Protein AF-A0A8T6DM56-F1 (afdb_monomer)

Foldseek 3Di:
DDDDPDDDDPPNPVPPDPCLPPQDQDDVQAGEAEDADPAQWDQDDDPRNVFGTEGAQKQAELVQDPPQPLLVVDPDPVSSVCGNRYMYGNNCNVVRVVVVVCVQLQDPVGDGDPPSDGGYHYHPNYDCPGPSCVNVVSD

Nearest PDB structures (foldseek):
  2bej-assembly1_A  TM=1.704E-01  e=6.169E+00  Thermus thermophilus HB27

Sequence (139 aa):
MTTKPKQPTLFDPTATDKSAMARPSRIGDTTVSYAYASAMLNRATGFMDTYDFTLNPYSGCSFGCSYCYAAFFSTTTEERDKWGKWVRVKDNAIDLMRKKIKGRHKDKNGNWKPNNESLIYMSSVTDPYQPIERRLELT

Radius of gyration: 18.85 Å; Cα contacts (8 Å, |Δi|>4): 189; chains: 1; bounding box: 45×58×46 Å

Solvent-accessible surface area (backbone atoms only — not comparable to full-atom values): 8549 Å² total; per-residue (Å²): 135,84,80,74,82,80,77,83,57,100,78,46,85,83,71,67,58,86,62,67,79,61,82,67,56,58,57,90,82,14,38,42,45,75,42,82,63,95,68,42,68,43,76,35,59,76,98,42,52,91,24,59,23,32,34,53,68,43,39,50,34,66,81,43,60,93,83,48,70,44,38,76,72,41,93,43,71,66,55,32,76,40,51,19,39,33,34,35,37,38,71,47,42,68,60,44,45,54,54,52,51,63,63,59,46,32,49,101,83,66,47,76,49,82,87,76,78,75,47,68,40,75,26,87,53,31,62,70,80,43,87,63,32,87,65,65,72,84,120

pLDDT: mean 83.75, std 15.67, range [42.62, 96.81]

Secondary structure (DSSP, 8-state):
---PPPPPPTT-TT---GGGGS--SEETTEEEEEE--S-SEEE--GGGTTSSEEE-SEEE-SS--TT-GGGGG-SSHHHHHTTTSEEEEETTHHHHHHHHHHHHSB-TTSPBPTT----EEE-TTS-TT-TTHHHH---

Structure (mmCIF, N/CA/C/O backbone):
data_AF-A0A8T6DM56-F1
#
_entry.id   AF-A0A8T6DM56-F1
#
loop_
_atom_site.group_PDB
_atom_site.id
_atom_site.type_symbol
_atom_site.label_atom_id
_atom_site.label_alt_id
_atom_site.label_comp_id
_atom_site.label_asym_id
_atom_site.label_entity_id
_atom_site.label_seq_id
_atom_site.pdbx_PDB_ins_code
_atom_site.Cartn_x
_atom_site.Cartn_y
_atom_site.Cartn_z
_atom_site.occupancy
_atom_site.B_iso_or_equiv
_atom_site.auth_seq_id
_atom_site.auth_comp_id
_atom_site.auth_asym_id
_atom_site.auth_atom_id
_atom_site.pdbx_PDB_model_num
ATOM 1 N N . MET A 1 1 ? -24.354 -47.586 0.276 1.00 44.94 1 MET A N 1
ATOM 2 C CA . MET A 1 1 ? -23.048 -46.970 0.595 1.00 44.94 1 MET A CA 1
ATOM 3 C C . MET A 1 1 ? -23.096 -45.522 0.139 1.00 44.94 1 MET A C 1
ATOM 5 O O . MET A 1 1 ? -22.999 -45.256 -1.049 1.00 44.94 1 MET A O 1
ATOM 9 N N . THR A 1 2 ? -23.385 -44.600 1.052 1.00 42.62 2 THR A N 1
ATOM 10 C CA . THR A 1 2 ? -23.489 -43.163 0.775 1.00 42.62 2 THR A CA 1
ATOM 11 C C . THR A 1 2 ? -22.088 -42.584 0.597 1.00 42.62 2 THR A C 1
ATOM 13 O O . THR A 1 2 ? -21.295 -42.538 1.535 1.00 42.62 2 THR A O 1
ATOM 16 N N . THR A 1 3 ? -21.749 -42.187 -0.627 1.00 49.75 3 THR A N 1
ATOM 17 C CA . THR A 1 3 ? -20.474 -41.540 -0.944 1.00 49.75 3 THR A CA 1
ATOM 18 C C . THR A 1 3 ? -20.392 -40.200 -0.217 1.00 49.75 3 THR A C 1
ATOM 20 O O . THR A 1 3 ? -21.195 -39.301 -0.467 1.00 49.75 3 THR A O 1
ATOM 23 N N . LYS A 1 4 ? -19.434 -40.075 0.704 1.00 42.84 4 LYS A N 1
ATOM 24 C CA . LYS A 1 4 ? -19.151 -38.836 1.436 1.00 42.84 4 LYS A CA 1
ATOM 25 C C . LYS A 1 4 ? -18.803 -37.732 0.421 1.00 42.84 4 LYS A C 1
ATOM 27 O O . LYS A 1 4 ? -17.979 -37.994 -0.458 1.00 42.84 4 LYS A O 1
ATOM 32 N N . PRO A 1 5 ? -19.408 -36.532 0.493 1.00 57.78 5 PRO A N 1
ATOM 33 C CA . PRO A 1 5 ? -19.090 -35.459 -0.440 1.00 57.78 5 PRO A CA 1
ATOM 34 C C . PRO A 1 5 ? -17.601 -35.108 -0.326 1.00 57.78 5 PRO A C 1
ATOM 36 O O . PRO A 1 5 ? -17.083 -34.888 0.771 1.00 57.78 5 PRO A O 1
ATOM 39 N N . LYS A 1 6 ? -16.906 -35.128 -1.468 1.00 62.50 6 LYS A N 1
ATOM 40 C CA . LYS A 1 6 ? -15.474 -34.838 -1.578 1.00 62.50 6 LYS A CA 1
ATOM 41 C C . LYS A 1 6 ? -15.251 -33.383 -1.166 1.00 62.50 6 LYS A C 1
ATOM 43 O O . LYS A 1 6 ? -15.834 -32.486 -1.770 1.00 62.50 6 LYS A O 1
ATOM 48 N N . GLN A 1 7 ? -14.456 -33.149 -0.123 1.00 55.84 7 GLN A N 1
ATOM 49 C CA . GLN A 1 7 ? -14.100 -31.787 0.269 1.00 55.84 7 GLN A CA 1
ATOM 50 C C . GLN A 1 7 ? -13.323 -31.129 -0.881 1.00 55.84 7 GLN A C 1
ATOM 52 O O . GLN A 1 7 ? -12.390 -31.755 -1.395 1.00 55.84 7 GLN A O 1
ATOM 57 N N . PRO A 1 8 ? -13.696 -29.910 -1.305 1.00 59.06 8 PRO A N 1
ATOM 58 C CA . PRO A 1 8 ? -12.941 -29.192 -2.320 1.00 59.06 8 PRO A CA 1
ATOM 59 C C . PRO A 1 8 ? -11.538 -28.897 -1.785 1.00 59.06 8 PRO A C 1
ATOM 61 O O . PRO A 1 8 ? -11.367 -28.497 -0.631 1.00 59.06 8 PRO A O 1
ATOM 64 N N . THR A 1 9 ? -10.526 -29.146 -2.610 1.00 64.50 9 THR A N 1
ATOM 65 C CA . THR A 1 9 ? -9.136 -28.846 -2.266 1.00 64.50 9 THR A CA 1
ATOM 66 C C . THR A 1 9 ? -8.867 -27.356 -2.477 1.00 64.50 9 THR A C 1
ATOM 68 O O . THR A 1 9 ? -9.501 -26.708 -3.307 1.00 64.50 9 THR A O 1
ATOM 71 N N . LEU A 1 10 ? -7.903 -26.801 -1.735 1.00 57.12 10 LEU A N 1
ATOM 72 C CA . LEU A 1 10 ? -7.506 -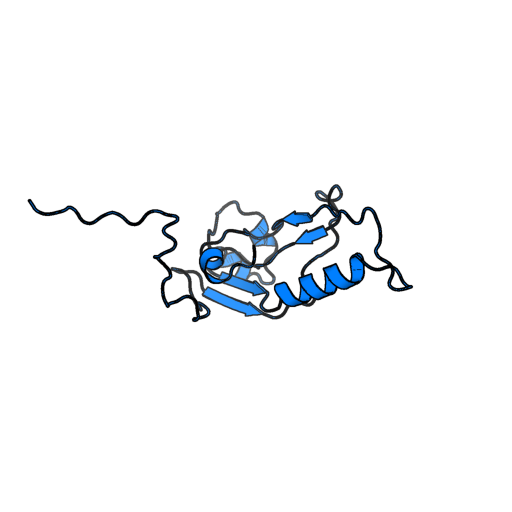25.384 -1.812 1.00 57.12 10 LEU A CA 1
ATOM 73 C C . LEU A 1 10 ? -7.124 -24.929 -3.238 1.00 57.12 10 LEU A C 1
ATOM 75 O O . LEU A 1 10 ? -7.192 -23.744 -3.545 1.00 57.12 10 LEU A O 1
ATOM 79 N N . PHE A 1 11 ? -6.764 -25.879 -4.104 1.00 60.53 11 PHE A N 1
ATOM 80 C CA . PHE A 1 11 ? -6.300 -25.657 -5.472 1.00 60.53 11 PHE A CA 1
ATOM 81 C C . PHE A 1 11 ? -7.176 -26.355 -6.517 1.00 60.53 11 PHE A C 1
ATOM 83 O O . PHE A 1 11 ? -6.676 -26.697 -7.584 1.00 60.53 11 PHE A O 1
ATOM 90 N N . ASP A 1 12 ? -8.446 -26.637 -6.215 1.00 57.53 12 ASP A N 1
ATOM 91 C CA . ASP A 1 12 ? -9.338 -27.290 -7.173 1.00 57.53 12 ASP A CA 1
ATOM 92 C C . ASP A 1 12 ? -9.566 -26.372 -8.396 1.00 57.53 12 ASP A C 1
ATOM 94 O O . ASP A 1 12 ? -10.238 -25.343 -8.271 1.00 57.53 12 ASP A O 1
ATOM 98 N N . PRO A 1 13 ? -9.030 -26.703 -9.589 1.00 56.12 13 PRO A N 1
ATOM 99 C CA . PRO A 1 13 ? -9.125 -25.839 -10.767 1.00 56.12 13 PRO A CA 1
ATOM 100 C C . PRO A 1 13 ? -10.561 -25.750 -11.306 1.00 56.12 13 PRO A C 1
ATOM 102 O O . PRO A 1 13 ? -10.875 -24.870 -12.106 1.00 56.12 13 PRO A O 1
ATOM 105 N N . THR A 1 14 ? -11.446 -26.646 -10.852 1.00 50.41 14 THR A N 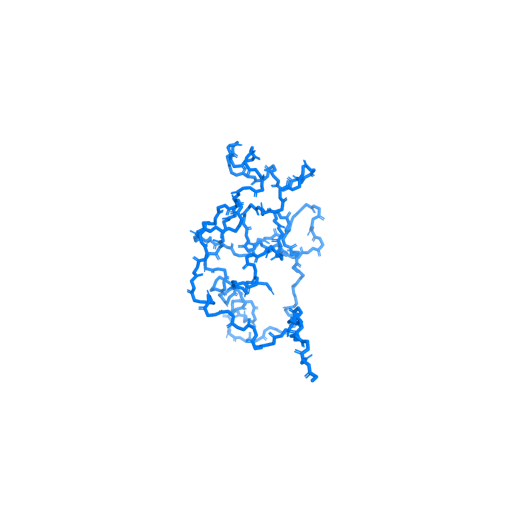1
ATOM 106 C CA . THR A 1 14 ? -12.875 -26.646 -11.186 1.00 50.41 14 THR A CA 1
ATOM 107 C C . THR A 1 14 ? -13.707 -25.762 -10.258 1.00 50.41 14 THR A C 1
ATOM 109 O O . THR A 1 14 ? -14.850 -25.442 -10.583 1.00 50.41 14 THR A O 1
ATOM 112 N N . ALA A 1 15 ? -13.131 -25.281 -9.148 1.00 53.19 15 ALA A N 1
ATOM 113 C CA . ALA A 1 15 ? -13.730 -24.267 -8.284 1.00 53.19 15 ALA A CA 1
ATOM 114 C C . ALA A 1 15 ? -13.562 -22.856 -8.878 1.00 53.19 15 ALA A C 1
ATOM 116 O O . ALA A 1 15 ? -13.221 -21.894 -8.185 1.00 53.19 15 ALA A O 1
ATOM 117 N N . THR A 1 16 ? -13.796 -22.715 -10.181 1.00 53.56 16 THR A N 1
ATOM 118 C CA . THR A 1 16 ? -13.960 -21.411 -10.815 1.00 53.56 16 THR A CA 1
ATOM 119 C C . THR A 1 16 ? -15.340 -20.897 -10.420 1.00 53.56 16 THR A C 1
ATOM 121 O O . THR A 1 16 ? -16.359 -21.156 -11.060 1.00 53.56 16 THR A O 1
ATOM 124 N N . ASP A 1 17 ? -15.375 -20.209 -9.282 1.00 51.00 17 ASP A N 1
ATOM 125 C CA . ASP A 1 17 ? -16.517 -19.407 -8.876 1.00 51.00 17 ASP A CA 1
ATOM 126 C C . ASP A 1 17 ? -16.814 -18.411 -10.009 1.00 51.00 17 ASP A C 1
ATOM 128 O O . ASP A 1 17 ? -15.992 -17.552 -10.338 1.00 51.00 17 ASP A O 1
ATOM 132 N N . LYS A 1 18 ? -17.997 -18.526 -10.624 1.00 47.88 18 LYS A N 1
ATOM 133 C CA . LYS A 1 18 ? -18.486 -17.614 -11.672 1.00 47.88 18 LYS A CA 1
ATOM 134 C C . LYS A 1 18 ? -18.574 -16.148 -11.192 1.00 47.88 18 LYS A C 1
ATOM 136 O O . LYS A 1 18 ? -18.853 -15.264 -11.995 1.00 47.88 18 LYS A O 1
ATOM 141 N N . SER A 1 19 ? -18.267 -15.872 -9.919 1.00 47.00 19 SER A N 1
ATOM 142 C CA . SER A 1 19 ? -17.886 -14.565 -9.365 1.00 47.00 19 SER A CA 1
ATOM 143 C C . SER A 1 19 ? -16.637 -13.920 -10.000 1.00 47.00 19 SER A C 1
ATOM 145 O O . SER A 1 19 ? -16.413 -12.736 -9.746 1.00 47.00 19 SER A O 1
ATOM 147 N N . ALA A 1 20 ? -15.822 -14.634 -10.787 1.00 49.31 20 ALA A N 1
ATOM 148 C CA . ALA A 1 20 ? -14.558 -14.131 -11.350 1.00 49.31 20 ALA A CA 1
ATOM 149 C C . ALA A 1 20 ? -14.677 -12.870 -12.243 1.00 49.31 20 ALA A C 1
ATOM 151 O O . ALA A 1 20 ? -13.674 -12.224 -12.518 1.00 49.31 20 ALA A O 1
ATOM 152 N N . MET A 1 21 ? -15.883 -12.465 -12.667 1.00 52.41 21 MET A N 1
ATOM 153 C CA . MET A 1 21 ? -16.089 -11.223 -13.438 1.00 52.41 21 MET A CA 1
ATOM 154 C C . MET A 1 21 ? -16.543 -10.014 -12.606 1.00 52.41 21 MET A C 1
ATOM 156 O O . MET A 1 21 ? -16.505 -8.888 -13.101 1.00 52.41 21 MET A O 1
ATOM 160 N N . ALA A 1 22 ? -16.987 -10.200 -11.360 1.00 67.75 22 ALA A N 1
ATOM 161 C CA . ALA A 1 22 ? -17.511 -9.101 -10.554 1.00 67.75 22 ALA A CA 1
ATOM 162 C C . ALA A 1 22 ? -16.404 -8.509 -9.672 1.00 67.75 22 ALA A C 1
ATOM 164 O O . ALA A 1 22 ? -15.953 -9.147 -8.719 1.00 67.75 22 ALA A O 1
ATOM 165 N N . ARG A 1 23 ? -15.996 -7.265 -9.965 1.00 82.50 23 ARG A N 1
ATOM 166 C CA . ARG A 1 23 ? -15.078 -6.487 -9.120 1.00 82.50 23 ARG A CA 1
ATOM 167 C C . ARG A 1 23 ? -15.665 -6.363 -7.707 1.00 82.50 23 ARG A C 1
ATOM 169 O O . ARG A 1 23 ? -16.681 -5.682 -7.546 1.00 82.50 23 ARG A O 1
ATOM 176 N N . PRO A 1 24 ? -15.079 -7.007 -6.679 1.00 87.62 24 PRO A N 1
ATOM 177 C CA . PRO A 1 24 ? -15.622 -6.933 -5.331 1.00 87.62 24 PRO A CA 1
ATOM 178 C C . PRO A 1 24 ? -15.556 -5.497 -4.815 1.00 87.62 24 PRO A C 1
ATOM 180 O O . PRO A 1 24 ? -14.515 -4.852 -4.909 1.00 87.62 24 PRO A O 1
ATOM 183 N N . SER A 1 25 ? -16.655 -5.017 -4.239 1.00 91.69 25 SER A N 1
ATOM 184 C CA . SER A 1 25 ? -16.701 -3.757 -3.488 1.00 91.69 25 SER A CA 1
ATOM 185 C C . SER A 1 25 ? -16.421 -3.955 -1.995 1.00 91.69 25 SER A C 1
ATOM 187 O O . SER A 1 25 ? -16.200 -2.982 -1.277 1.00 91.69 25 SER A O 1
ATOM 189 N N . ARG A 1 26 ? -16.427 -5.206 -1.505 1.00 92.44 26 ARG A N 1
ATOM 190 C CA . ARG A 1 26 ? -16.183 -5.571 -0.101 1.00 92.44 26 ARG A CA 1
ATOM 191 C C . ARG A 1 26 ? -15.566 -6.960 0.039 1.00 92.44 26 ARG A C 1
ATOM 193 O O . ARG A 1 26 ? -15.825 -7.840 -0.782 1.00 92.44 26 ARG A O 1
ATOM 200 N N . ILE A 1 27 ? -14.805 -7.153 1.115 1.00 91.19 27 ILE A N 1
ATOM 201 C CA . ILE A 1 27 ? -14.229 -8.434 1.548 1.00 91.19 27 ILE A CA 1
ATOM 202 C C . ILE A 1 27 ? -14.391 -8.530 3.056 1.00 91.19 27 ILE A C 1
ATOM 204 O O . ILE A 1 27 ? -13.693 -7.848 3.802 1.00 91.19 27 ILE A O 1
ATOM 208 N N . GLY A 1 28 ? -15.352 -9.339 3.502 1.00 89.81 28 GLY A N 1
ATOM 209 C CA . GLY A 1 28 ? -15.796 -9.304 4.894 1.00 89.81 28 GLY A CA 1
ATOM 210 C C . GLY A 1 28 ? -16.202 -7.879 5.291 1.00 89.81 28 GLY A C 1
ATOM 211 O O . GLY A 1 28 ? -17.039 -7.246 4.637 1.00 89.81 28 GLY A O 1
ATOM 212 N N . ASP A 1 29 ? -15.551 -7.352 6.322 1.00 90.81 29 ASP A N 1
ATOM 213 C CA . ASP A 1 29 ? -15.767 -5.986 6.808 1.00 90.81 29 ASP A CA 1
ATOM 214 C C . ASP A 1 29 ? -14.979 -4.918 6.042 1.00 90.81 29 ASP A C 1
ATOM 216 O O . ASP A 1 29 ? -15.215 -3.724 6.230 1.00 90.81 29 ASP A O 1
ATOM 220 N N . THR A 1 30 ? -14.027 -5.319 5.204 1.00 95.88 30 THR A N 1
ATOM 221 C CA . THR A 1 30 ? -13.149 -4.402 4.486 1.00 95.88 30 THR A CA 1
ATOM 222 C C . THR A 1 30 ? -13.850 -3.864 3.241 1.00 95.88 30 THR A C 1
ATOM 224 O O . THR A 1 30 ? -14.375 -4.623 2.426 1.00 95.88 30 THR A O 1
ATOM 227 N N . THR A 1 31 ? -13.836 -2.544 3.066 1.00 96.75 31 THR A N 1
ATOM 228 C CA . THR A 1 31 ? -14.343 -1.873 1.861 1.00 96.75 31 THR A CA 1
ATOM 229 C C . THR A 1 31 ? -13.262 -1.834 0.787 1.00 96.75 31 THR A C 1
ATOM 231 O O . THR A 1 31 ? -12.122 -1.471 1.067 1.00 96.75 31 THR A O 1
ATOM 234 N N . VAL A 1 32 ? -13.616 -2.189 -0.445 1.00 96.81 32 VAL A N 1
ATOM 235 C CA . VAL A 1 32 ? -12.704 -2.207 -1.590 1.00 96.81 32 VAL A CA 1
ATOM 236 C C . VAL A 1 32 ? -13.043 -1.050 -2.518 1.00 96.81 32 VAL A C 1
ATOM 238 O O . VAL A 1 32 ? -14.179 -0.902 -2.966 1.00 96.81 32 VAL A O 1
ATOM 241 N N . SER A 1 33 ? -12.036 -0.242 -2.828 1.00 95.94 33 SER A N 1
ATOM 242 C CA . SER A 1 33 ? -12.115 0.846 -3.803 1.00 95.94 33 SER A CA 1
ATOM 243 C C . SER A 1 33 ? -11.093 0.639 -4.916 1.00 95.94 33 SER A C 1
ATOM 245 O O . SER A 1 33 ? -10.074 -0.017 -4.712 1.00 95.94 33 SER A O 1
ATOM 247 N N . TYR A 1 34 ? -11.351 1.208 -6.090 1.00 95.62 34 TYR A N 1
ATOM 248 C CA . TYR A 1 34 ? -10.469 1.120 -7.253 1.00 95.62 34 TYR A CA 1
ATOM 249 C C . TYR A 1 34 ? -10.034 2.530 -7.623 1.00 95.62 34 TYR A C 1
ATOM 251 O O . TYR A 1 34 ? -10.870 3.420 -7.773 1.00 95.62 34 TYR A O 1
ATOM 259 N N . ALA A 1 35 ? -8.728 2.743 -7.736 1.00 93.88 35 ALA A N 1
ATOM 260 C CA . ALA A 1 35 ? -8.166 4.036 -8.084 1.00 93.88 35 ALA A CA 1
ATOM 261 C C . ALA A 1 35 ? -7.072 3.877 -9.136 1.00 93.88 35 ALA A C 1
ATOM 263 O O . ALA A 1 35 ? -6.301 2.916 -9.122 1.00 93.88 35 ALA A O 1
ATOM 264 N N . TYR A 1 36 ? -6.985 4.852 -10.034 1.00 94.31 36 TYR A N 1
ATOM 265 C CA . TYR A 1 36 ? -5.879 4.937 -10.974 1.00 94.31 36 TYR A CA 1
ATOM 2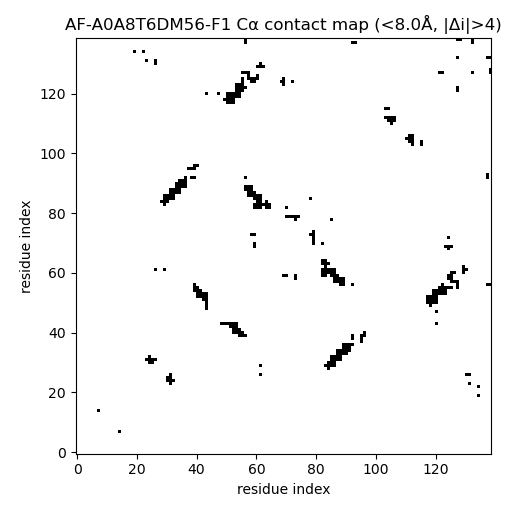66 C C . TYR A 1 36 ? -4.617 5.410 -10.254 1.00 94.31 36 TYR A C 1
ATOM 268 O O . TYR A 1 36 ? -4.647 6.361 -9.473 1.00 94.31 36 TYR A O 1
ATOM 276 N N . ALA A 1 37 ? -3.496 4.759 -10.547 1.00 92.19 37 ALA A N 1
ATOM 277 C CA . ALA A 1 37 ? -2.179 5.166 -10.089 1.00 92.19 37 ALA A CA 1
ATOM 278 C C . ALA A 1 37 ? -1.382 5.835 -11.216 1.00 92.19 37 ALA A C 1
ATOM 280 O O . ALA A 1 37 ? -1.550 5.534 -12.399 1.00 92.19 37 ALA A O 1
ATOM 281 N N . SER A 1 38 ? -0.464 6.722 -10.837 1.00 89.12 38 SER A N 1
ATOM 282 C CA . SER A 1 38 ? 0.518 7.318 -11.750 1.00 89.12 38 SER A CA 1
ATOM 283 C C . SER A 1 38 ? 1.700 6.382 -12.021 1.00 89.12 38 SER A C 1
ATOM 285 O O . SER A 1 38 ? 2.270 6.395 -13.113 1.00 89.12 38 SER A O 1
ATOM 287 N N . ALA A 1 39 ? 2.061 5.550 -11.039 1.00 88.31 39 ALA A N 1
ATOM 288 C CA . ALA A 1 39 ? 3.170 4.612 -11.122 1.00 88.31 39 ALA A CA 1
ATOM 289 C C . ALA A 1 39 ? 2.908 3.328 -10.324 1.00 88.31 39 ALA A C 1
ATOM 291 O O . ALA A 1 39 ? 2.319 3.336 -9.237 1.00 88.31 39 ALA A O 1
ATOM 292 N N . MET A 1 40 ? 3.397 2.218 -10.878 1.00 91.00 40 MET A N 1
ATOM 293 C CA . MET A 1 40 ? 3.352 0.909 -10.229 1.00 91.00 40 MET A CA 1
ATOM 294 C C . MET A 1 40 ? 4.676 0.542 -9.543 1.00 91.00 40 MET A C 1
ATOM 296 O O . MET A 1 40 ? 4.667 -0.078 -8.484 1.00 91.00 40 MET A O 1
ATOM 300 N N . LEU A 1 41 ? 5.795 1.005 -10.112 1.00 91.81 41 LEU A N 1
ATOM 301 C CA . LEU A 1 41 ? 7.142 0.871 -9.560 1.00 91.81 41 LEU A CA 1
ATOM 302 C C . LEU A 1 41 ? 7.670 2.235 -9.119 1.00 91.81 41 LEU A C 1
ATOM 304 O O . LEU A 1 41 ? 7.811 3.136 -9.951 1.00 91.81 41 LEU A O 1
ATOM 308 N N . ASN A 1 42 ? 8.031 2.345 -7.847 1.00 91.25 42 ASN A N 1
ATOM 309 C CA . ASN A 1 42 ? 8.740 3.497 -7.290 1.00 91.25 42 ASN A CA 1
ATOM 310 C C . ASN A 1 42 ? 10.204 3.122 -7.060 1.00 91.25 42 ASN A C 1
ATOM 312 O O . ASN A 1 42 ? 10.488 1.951 -6.837 1.00 91.25 42 ASN A O 1
ATOM 316 N N . ARG A 1 43 ? 11.145 4.075 -7.123 1.00 91.31 43 ARG A N 1
ATOM 317 C CA . ARG A 1 43 ? 12.542 3.782 -6.747 1.00 91.31 43 ARG A CA 1
ATOM 318 C C . ARG A 1 43 ? 12.586 3.371 -5.279 1.00 91.31 43 ARG A C 1
ATOM 320 O O . ARG A 1 43 ? 11.937 4.021 -4.461 1.00 91.31 43 ARG A O 1
ATOM 327 N N . ALA A 1 44 ? 13.314 2.305 -4.968 1.00 91.88 44 ALA A N 1
ATOM 328 C CA . ALA A 1 44 ? 13.552 1.963 -3.577 1.00 91.88 44 ALA A CA 1
ATOM 329 C C . ALA A 1 44 ? 14.620 2.904 -3.001 1.00 91.88 44 ALA A C 1
ATOM 331 O O . ALA A 1 44 ? 15.563 3.298 -3.686 1.00 91.88 44 ALA A O 1
ATOM 332 N N . THR A 1 45 ? 14.410 3.335 -1.763 1.00 90.06 45 THR A N 1
ATOM 333 C CA . THR A 1 45 ? 15.265 4.296 -1.059 1.00 90.06 45 THR A CA 1
ATOM 334 C C . THR A 1 45 ? 15.280 3.961 0.427 1.00 90.06 45 THR A C 1
ATOM 336 O O . THR A 1 45 ? 14.355 3.313 0.926 1.00 90.06 45 THR A O 1
ATOM 339 N N . GLY A 1 46 ? 16.273 4.466 1.159 1.00 90.19 46 GLY A N 1
ATOM 340 C CA . GLY A 1 46 ? 16.379 4.247 2.602 1.00 90.19 46 GLY A CA 1
ATOM 341 C C . GLY A 1 46 ? 16.685 2.784 2.913 1.00 90.19 46 GLY A C 1
ATOM 342 O O . GLY A 1 46 ? 17.569 2.207 2.299 1.00 90.19 46 GLY A O 1
ATOM 343 N N . PHE A 1 47 ? 15.926 2.172 3.824 1.00 87.62 47 PHE A N 1
ATOM 344 C CA . PHE A 1 47 ? 16.138 0.782 4.263 1.00 87.62 47 PHE A CA 1
ATOM 345 C C . PHE A 1 47 ? 16.076 -0.271 3.134 1.00 87.62 47 PHE A C 1
ATOM 347 O O . PHE A 1 47 ? 16.550 -1.388 3.300 1.00 87.62 47 PHE A O 1
ATOM 354 N N . MET A 1 48 ? 15.476 0.067 1.991 1.00 91.38 48 MET A N 1
ATOM 355 C CA . MET A 1 48 ? 15.297 -0.835 0.845 1.00 91.38 48 MET A CA 1
ATOM 356 C C . MET A 1 48 ? 16.235 -0.494 -0.326 1.00 91.38 48 MET A C 1
ATOM 358 O O . MET A 1 48 ? 15.945 -0.869 -1.455 1.00 91.38 48 MET A O 1
ATOM 362 N N . ASP A 1 49 ? 17.321 0.244 -0.093 1.00 90.88 49 ASP A N 1
ATOM 363 C CA . ASP A 1 49 ? 18.271 0.680 -1.132 1.00 90.88 49 ASP A CA 1
ATOM 364 C C . ASP A 1 49 ? 18.993 -0.463 -1.869 1.00 90.88 49 ASP A C 1
ATOM 366 O O . ASP A 1 49 ? 19.459 -0.278 -2.990 1.00 90.88 49 ASP A O 1
ATOM 370 N N . THR A 1 50 ? 19.035 -1.654 -1.272 1.00 92.44 50 THR A N 1
ATOM 371 C CA . THR A 1 50 ? 19.497 -2.902 -1.904 1.00 92.44 50 THR A CA 1
ATOM 372 C C . THR A 1 50 ? 18.613 -3.371 -3.063 1.00 92.44 50 THR A C 1
ATOM 374 O O . THR A 1 50 ? 19.051 -4.182 -3.877 1.00 92.44 50 THR A O 1
ATOM 377 N N . TYR A 1 51 ? 17.379 -2.871 -3.156 1.00 93.00 51 TYR A N 1
ATOM 378 C CA . TYR A 1 51 ? 16.465 -3.127 -4.263 1.00 93.00 51 TYR A CA 1
ATOM 379 C C . TYR A 1 51 ? 16.452 -1.929 -5.209 1.00 93.00 51 TYR A C 1
ATOM 381 O O . TYR A 1 51 ? 16.658 -0.790 -4.806 1.00 93.00 51 TYR A O 1
ATOM 389 N N . ASP A 1 52 ? 16.128 -2.149 -6.480 1.00 91.12 52 ASP A N 1
ATOM 390 C CA . ASP A 1 52 ? 16.018 -1.036 -7.419 1.00 91.12 52 ASP A CA 1
ATOM 391 C C . ASP A 1 52 ? 14.652 -0.337 -7.309 1.00 91.12 52 ASP A C 1
ATOM 393 O O . ASP A 1 52 ? 14.531 0.886 -7.474 1.00 91.12 52 ASP A O 1
ATOM 397 N N . PHE A 1 53 ? 13.592 -1.120 -7.060 1.00 93.00 53 PHE A N 1
ATOM 398 C CA . PHE A 1 53 ? 12.212 -0.635 -7.029 1.00 93.00 53 PHE A CA 1
ATOM 399 C C . PHE A 1 53 ? 11.387 -1.244 -5.902 1.00 93.00 53 PHE A C 1
ATOM 401 O O . PHE A 1 53 ? 11.606 -2.377 -5.497 1.00 93.00 53 PHE A O 1
ATOM 408 N N . THR A 1 54 ? 10.370 -0.507 -5.466 1.00 94.19 54 THR A N 1
ATOM 409 C CA . THR A 1 54 ? 9.261 -1.023 -4.659 1.00 94.19 54 THR A CA 1
ATOM 410 C C . THR A 1 54 ? 8.011 -1.155 -5.528 1.00 94.19 54 THR A C 1
ATOM 412 O O . THR A 1 54 ? 7.751 -0.308 -6.392 1.00 94.19 54 THR A O 1
ATOM 415 N N . LEU A 1 55 ? 7.232 -2.212 -5.301 1.00 94.50 55 LEU A N 1
ATOM 416 C CA . LEU A 1 55 ? 5.983 -2.502 -6.006 1.00 94.50 55 LEU A CA 1
ATOM 417 C C . LEU A 1 55 ? 4.866 -2.669 -4.978 1.00 94.50 55 LEU A C 1
ATOM 419 O O . LEU A 1 55 ? 4.954 -3.534 -4.125 1.00 94.50 55 LEU A O 1
ATOM 423 N N . ASN A 1 56 ? 3.812 -1.856 -5.055 1.00 94.50 56 ASN A N 1
ATOM 424 C CA . ASN A 1 56 ? 2.642 -1.973 -4.173 1.00 94.50 56 ASN A CA 1
ATOM 425 C C . ASN A 1 56 ? 1.366 -2.010 -5.035 1.00 94.50 56 ASN A C 1
ATOM 427 O O . ASN A 1 56 ? 1.046 -0.966 -5.613 1.00 94.50 56 ASN A O 1
ATOM 431 N N . PRO A 1 57 ? 0.669 -3.155 -5.175 1.00 94.25 57 PRO A N 1
ATOM 432 C CA . PRO A 1 57 ? -0.559 -3.279 -5.983 1.00 94.25 57 PRO A CA 1
ATOM 433 C C . PRO A 1 57 ? -1.787 -2.718 -5.272 1.00 94.25 57 PRO A C 1
ATOM 435 O O . PRO A 1 57 ? -2.708 -2.200 -5.908 1.00 94.25 57 PRO A O 1
ATOM 438 N N . TYR A 1 58 ? -1.739 -2.736 -3.945 1.00 95.19 58 TYR A N 1
ATOM 439 C CA . TYR A 1 58 ? -2.784 -2.253 -3.066 1.00 95.19 58 TYR A CA 1
ATOM 440 C C . TYR A 1 58 ? -2.288 -1.080 -2.214 1.00 95.19 58 TYR A C 1
ATOM 442 O O . TYR A 1 58 ? -1.090 -0.840 -2.052 1.00 95.19 58 TYR A O 1
ATOM 450 N N . SER A 1 59 ? -3.236 -0.328 -1.676 1.00 94.69 59 SER A N 1
ATOM 451 C CA . SER A 1 59 ? -3.050 0.591 -0.557 1.00 94.69 59 SER A CA 1
ATOM 452 C C . SER A 1 59 ? -4.094 0.250 0.501 1.00 94.69 59 SER A C 1
ATOM 454 O O . SER A 1 59 ? -5.205 -0.155 0.159 1.00 94.69 59 SER A O 1
ATOM 456 N N . GLY A 1 60 ? -3.731 0.353 1.775 1.00 95.44 60 GLY A N 1
ATOM 457 C CA . GLY A 1 60 ? -4.520 -0.251 2.845 1.00 95.44 60 GLY A CA 1
ATOM 458 C C . GLY A 1 60 ? -4.280 -1.757 2.945 1.00 95.44 60 GLY A C 1
ATOM 459 O O . GLY A 1 60 ? -3.508 -2.341 2.179 1.00 95.44 60 GLY A O 1
ATOM 460 N N . CYS A 1 61 ? -4.919 -2.387 3.921 1.00 95.50 61 CYS A N 1
ATOM 461 C CA . CYS A 1 61 ? -4.806 -3.818 4.159 1.00 95.50 61 CYS A CA 1
ATOM 462 C C . CYS A 1 61 ? -6.083 -4.331 4.824 1.00 95.50 61 CYS A C 1
ATOM 464 O O . CYS A 1 61 ? -6.607 -3.682 5.726 1.00 95.50 61 CYS A O 1
ATOM 466 N N . SER A 1 62 ? -6.561 -5.498 4.401 1.00 95.94 62 SER A N 1
ATOM 467 C CA . SER A 1 62 ? -7.725 -6.185 4.980 1.00 95.94 62 SER A CA 1
ATOM 468 C C . SER A 1 62 ? -7.410 -6.954 6.270 1.00 95.94 62 SER A C 1
ATOM 470 O O . SER A 1 62 ? -8.326 -7.250 7.032 1.00 95.94 62 SER A O 1
ATOM 472 N N . PHE A 1 63 ? -6.136 -7.248 6.559 1.00 94.50 63 PHE A N 1
ATOM 473 C CA . PHE A 1 63 ? -5.748 -7.987 7.770 1.00 94.50 63 PHE A CA 1
ATOM 474 C C . PHE A 1 63 ? -5.820 -7.148 9.049 1.00 94.50 63 PHE A C 1
ATOM 476 O O . PHE A 1 63 ? -6.134 -7.678 10.110 1.00 94.50 63 PHE A O 1
ATOM 483 N N . GLY A 1 64 ? -5.534 -5.844 8.966 1.00 94.19 64 GLY A N 1
ATOM 484 C CA . GLY A 1 64 ? -5.725 -4.924 10.093 1.00 94.19 64 GLY A CA 1
ATOM 485 C C . GLY A 1 64 ? -4.872 -5.207 11.334 1.00 94.19 64 GLY A C 1
ATOM 486 O O . GLY A 1 64 ? -5.336 -4.968 12.445 1.00 94.19 64 GLY A O 1
ATOM 487 N N . CYS A 1 65 ? -3.646 -5.722 11.180 1.00 94.75 65 CYS A N 1
ATOM 488 C CA . CYS A 1 65 ? -2.784 -6.040 12.324 1.00 94.75 65 CYS A CA 1
ATOM 489 C C . CYS A 1 65 ? -2.530 -4.796 13.198 1.00 94.75 65 CYS A C 1
ATOM 491 O O . C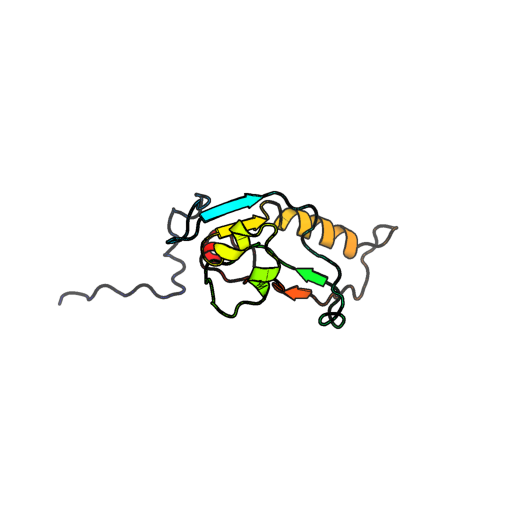YS A 1 65 ? -2.113 -3.756 12.687 1.00 94.75 65 CYS A O 1
ATOM 493 N N . SER A 1 66 ? -2.710 -4.921 14.516 1.00 93.62 66 SER A N 1
ATOM 494 C CA . SER A 1 66 ? -2.569 -3.813 15.480 1.00 93.62 66 SER A CA 1
ATOM 495 C C . SER A 1 66 ? -1.165 -3.202 15.533 1.00 93.62 66 SER A C 1
ATOM 497 O O . SER A 1 66 ? -1.008 -2.036 15.875 1.00 93.62 66 SER A O 1
ATOM 499 N N . TYR A 1 67 ? -0.146 -3.979 15.171 1.00 94.25 67 TYR A N 1
ATOM 500 C CA . TYR A 1 67 ? 1.261 -3.575 15.144 1.00 94.25 67 TYR A CA 1
ATOM 501 C C . TYR A 1 67 ? 1.741 -3.131 13.752 1.00 94.25 67 TYR A C 1
ATOM 503 O O . TYR A 1 67 ? 2.939 -2.953 13.531 1.00 94.25 67 TYR A O 1
ATOM 511 N N . CYS A 1 68 ? 0.844 -3.017 12.770 1.00 95.19 68 CYS A N 1
ATOM 512 C CA . CYS A 1 68 ? 1.242 -2.794 11.386 1.00 95.19 68 CYS A CA 1
ATOM 513 C C . CYS A 1 68 ? 1.782 -1.375 11.175 1.00 95.19 68 CYS A C 1
ATOM 515 O O . CYS A 1 68 ? 1.022 -0.407 11.168 1.00 95.19 68 CYS A O 1
ATOM 517 N N . TYR A 1 69 ? 3.083 -1.250 10.904 1.00 94.44 69 TYR A N 1
ATOM 518 C CA . TYR A 1 69 ? 3.684 0.048 10.592 1.00 94.44 69 TYR A CA 1
ATOM 519 C C . TYR A 1 69 ? 3.082 0.681 9.324 1.00 94.44 69 TYR A C 1
ATOM 521 O O . TYR A 1 69 ? 3.046 1.904 9.197 1.00 94.44 69 TYR A O 1
ATOM 529 N N . ALA A 1 70 ? 2.590 -0.137 8.385 1.00 95.19 70 ALA A N 1
ATOM 530 C CA . ALA A 1 70 ? 2.024 0.340 7.127 1.00 95.19 70 ALA A CA 1
ATOM 531 C C . ALA A 1 70 ? 0.789 1.235 7.337 1.00 95.19 70 ALA A C 1
ATOM 533 O O . ALA A 1 70 ? 0.514 2.095 6.502 1.00 95.19 70 ALA A O 1
ATOM 534 N N . ALA A 1 71 ? 0.110 1.118 8.486 1.00 95.19 71 ALA A N 1
ATOM 535 C CA . ALA A 1 71 ? -0.995 1.996 8.856 1.00 95.19 71 ALA A CA 1
ATOM 536 C C . ALA A 1 71 ? -0.592 3.479 8.878 1.00 95.19 71 ALA A C 1
ATOM 538 O O . ALA A 1 71 ? -1.383 4.338 8.481 1.00 95.19 71 ALA A O 1
ATOM 539 N N . PHE A 1 72 ? 0.650 3.793 9.265 1.00 94.44 72 PHE A N 1
ATOM 540 C CA . PHE A 1 72 ? 1.158 5.169 9.310 1.00 94.44 72 PHE A CA 1
ATOM 541 C C . PHE A 1 72 ? 1.368 5.796 7.926 1.00 94.44 72 PHE A C 1
ATOM 543 O O . PHE A 1 72 ? 1.496 7.013 7.838 1.00 94.44 72 PHE A O 1
ATOM 550 N N . PHE A 1 73 ? 1.358 4.996 6.856 1.00 92.56 73 PHE A N 1
ATOM 551 C CA . PHE A 1 73 ? 1.447 5.469 5.470 1.00 92.56 73 PHE A CA 1
ATOM 552 C C . PHE A 1 73 ? 0.073 5.757 4.840 1.00 92.56 73 PHE A C 1
ATOM 554 O O . PHE A 1 73 ? -0.010 6.053 3.647 1.00 92.56 73 PHE A O 1
ATOM 561 N N . SER A 1 74 ? -1.008 5.673 5.623 1.00 93.88 74 SER A N 1
ATOM 562 C CA . SER A 1 74 ? -2.346 6.100 5.199 1.00 93.88 74 SER A CA 1
ATOM 563 C C . SER A 1 74 ? -2.365 7.597 4.878 1.00 93.88 74 SER A C 1
ATOM 565 O O . SER A 1 74 ? -1.658 8.380 5.510 1.00 93.88 74 SER A O 1
ATOM 567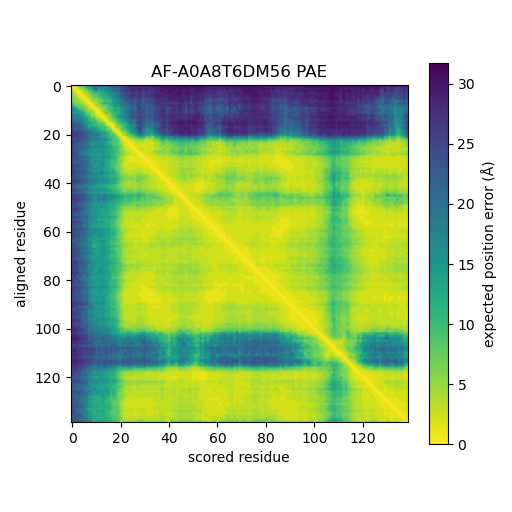 N N . THR A 1 75 ? -3.180 8.016 3.905 1.00 92.00 75 THR A N 1
ATOM 568 C CA . THR A 1 75 ? -3.170 9.415 3.437 1.00 92.00 75 THR A CA 1
ATOM 569 C C . THR A 1 75 ? -3.882 10.336 4.425 1.00 92.00 75 THR A C 1
ATOM 571 O O . THR A 1 75 ? -3.523 11.505 4.559 1.00 92.00 75 THR A O 1
ATOM 574 N N . THR A 1 76 ? -4.887 9.813 5.131 1.00 94.88 76 THR A N 1
ATOM 575 C CA . THR A 1 76 ? -5.659 10.560 6.128 1.00 94.88 76 THR A CA 1
ATOM 576 C C . THR A 1 76 ? -5.610 9.891 7.500 1.00 94.88 76 THR A C 1
ATOM 578 O O . THR A 1 76 ? -5.413 8.680 7.624 1.00 94.88 76 THR A O 1
ATOM 581 N N . THR A 1 77 ? -5.841 10.683 8.551 1.00 94.88 77 THR A N 1
ATOM 582 C CA . THR A 1 77 ? -6.015 10.163 9.916 1.00 94.88 77 THR A CA 1
ATOM 583 C C . THR A 1 77 ? -7.170 9.167 9.989 1.00 94.88 77 THR A C 1
ATOM 585 O O . THR A 1 77 ? -7.035 8.128 10.617 1.00 94.88 77 THR A O 1
ATOM 588 N N . GLU A 1 78 ? -8.271 9.428 9.281 1.00 95.56 78 GLU A N 1
ATOM 589 C CA . GLU A 1 78 ? -9.420 8.522 9.243 1.00 95.56 78 GLU A CA 1
ATOM 590 C C . GLU A 1 78 ? -9.073 7.164 8.615 1.00 95.56 78 GLU A C 1
ATOM 592 O O . GLU A 1 78 ? -9.464 6.122 9.137 1.00 95.56 78 GLU A O 1
ATOM 597 N N . GLU A 1 79 ? -8.320 7.156 7.512 1.00 95.12 79 GLU A N 1
ATOM 598 C CA . GLU A 1 79 ? -7.831 5.919 6.896 1.00 95.12 79 GLU A CA 1
ATOM 599 C C . GLU A 1 79 ? -6.907 5.154 7.852 1.00 95.12 79 GLU A C 1
ATOM 601 O O . GLU A 1 79 ? -7.020 3.932 7.971 1.00 95.12 79 GLU A O 1
ATOM 606 N N . ARG A 1 80 ? -6.031 5.864 8.571 1.00 95.19 80 ARG A N 1
ATOM 607 C CA . ARG A 1 80 ? -5.154 5.257 9.578 1.00 95.19 80 ARG A CA 1
ATOM 608 C C . ARG A 1 80 ? -5.958 4.625 10.714 1.00 95.19 80 ARG A C 1
ATOM 610 O O . ARG A 1 80 ? -5.692 3.484 11.079 1.00 95.19 80 ARG A O 1
ATOM 617 N N . ASP A 1 81 ? -6.948 5.334 11.244 1.00 95.25 81 ASP A N 1
ATOM 618 C CA . ASP A 1 81 ? -7.770 4.860 12.363 1.00 95.25 81 ASP A CA 1
ATOM 619 C C . ASP A 1 81 ? -8.667 3.679 11.946 1.00 95.25 81 ASP A C 1
ATOM 621 O O . ASP A 1 81 ? -9.001 2.817 12.757 1.00 95.25 81 ASP A O 1
ATOM 625 N N . LYS A 1 82 ? -9.014 3.594 10.656 1.00 95.88 82 LYS A N 1
ATOM 626 C CA . LYS A 1 82 ? -9.770 2.489 10.047 1.00 95.88 82 LYS A CA 1
ATOM 627 C C . LYS A 1 82 ? -8.874 1.410 9.423 1.00 95.88 82 LYS A C 1
ATOM 629 O O . LYS A 1 82 ? -9.334 0.677 8.541 1.00 95.88 82 LYS A O 1
ATOM 634 N N . TRP A 1 83 ? -7.610 1.285 9.837 1.00 96.31 83 TRP A N 1
ATOM 635 C CA . TRP A 1 83 ? -6.716 0.241 9.325 1.00 96.31 83 TRP A CA 1
ATOM 636 C C . TRP A 1 83 ? -7.342 -1.157 9.469 1.00 96.31 83 TRP A C 1
ATOM 638 O O . TRP A 1 83 ? -7.943 -1.478 10.492 1.00 96.31 83 TRP A O 1
ATOM 648 N N . GLY A 1 84 ? -7.264 -1.989 8.425 1.00 95.56 84 GLY A N 1
ATOM 649 C CA . GLY A 1 84 ? -8.000 -3.264 8.365 1.00 95.56 84 GLY A CA 1
ATOM 650 C C . GLY A 1 84 ? -9.368 -3.185 7.685 1.00 95.56 84 GLY A C 1
ATOM 651 O O . GLY A 1 84 ? -9.909 -4.199 7.246 1.00 95.56 84 GLY A O 1
ATOM 652 N N . LYS A 1 85 ? -9.960 -1.990 7.576 1.00 96.69 85 LYS A N 1
ATOM 653 C CA . LYS A 1 85 ? -11.338 -1.811 7.083 1.00 96.69 85 LYS A CA 1
ATOM 654 C C . LYS A 1 85 ? -11.425 -1.231 5.674 1.00 96.69 85 LYS A C 1
ATOM 656 O O . LYS A 1 85 ? -12.529 -1.097 5.146 1.00 96.69 85 LYS A O 1
ATOM 661 N N . TRP A 1 86 ? -10.299 -0.948 5.026 1.00 96.75 86 TRP A N 1
ATOM 662 C CA . TRP A 1 86 ? -10.278 -0.481 3.643 1.00 96.75 86 TRP A CA 1
ATOM 663 C C . TRP A 1 86 ? -9.082 -1.026 2.860 1.00 96.75 86 TRP A C 1
ATOM 665 O O . TRP A 1 86 ? -7.991 -1.222 3.398 1.00 96.75 86 TRP A O 1
ATOM 675 N N . VAL A 1 87 ? -9.312 -1.253 1.569 1.00 96.62 87 VAL A N 1
ATOM 676 C CA . VAL A 1 87 ? -8.302 -1.586 0.565 1.00 96.62 87 VAL A CA 1
ATOM 677 C C . VAL A 1 87 ? -8.598 -0.776 -0.689 1.00 96.62 87 VAL A C 1
ATOM 679 O O . VAL A 1 87 ? -9.744 -0.651 -1.129 1.00 96.62 87 VAL A O 1
ATOM 682 N N . ARG A 1 88 ? -7.553 -0.213 -1.280 1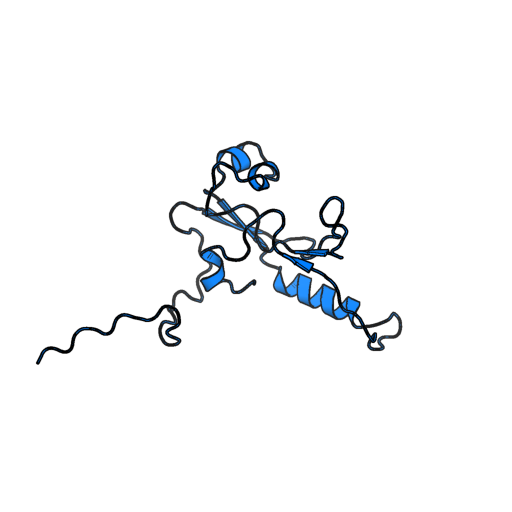.00 96.00 88 ARG A N 1
ATOM 683 C CA . ARG A 1 88 ? -7.596 0.503 -2.547 1.00 96.00 88 ARG A CA 1
ATOM 684 C C . ARG A 1 88 ? -6.725 -0.225 -3.555 1.00 96.00 88 ARG A C 1
ATOM 686 O O . ARG A 1 88 ? -5.516 -0.333 -3.380 1.00 96.00 88 ARG A O 1
ATOM 693 N N . VAL A 1 89 ? -7.360 -0.722 -4.602 1.00 95.94 89 VAL A N 1
ATOM 694 C CA . VAL A 1 89 ? -6.736 -1.434 -5.713 1.00 95.94 89 VAL A CA 1
ATOM 695 C C . VAL A 1 89 ? -6.230 -0.422 -6.730 1.00 95.94 89 VAL A C 1
ATOM 697 O O . VAL A 1 89 ? -6.966 0.493 -7.112 1.00 95.94 89 VAL A O 1
ATOM 700 N N . LYS A 1 90 ? -4.990 -0.592 -7.197 1.00 95.06 90 LYS A N 1
ATOM 701 C CA . LYS A 1 90 ? -4.484 0.149 -8.356 1.00 95.06 90 LYS A CA 1
ATOM 702 C C . LYS A 1 90 ? -5.043 -0.458 -9.639 1.00 95.06 90 LYS A C 1
ATOM 704 O O . LYS A 1 90 ? -4.507 -1.434 -10.154 1.00 95.06 90 LYS A O 1
ATOM 709 N N . ASP A 1 91 ? -6.106 0.136 -10.169 1.00 93.56 91 ASP A N 1
ATOM 710 C CA . ASP A 1 91 ? -6.891 -0.481 -11.248 1.00 93.56 91 ASP A CA 1
ATOM 711 C C . ASP A 1 91 ? -6.111 -0.628 -12.565 1.00 93.56 91 ASP A C 1
ATOM 713 O O . ASP A 1 91 ? -6.317 -1.556 -13.338 1.00 93.56 91 ASP A O 1
ATOM 717 N N . ASN A 1 92 ? -5.154 0.269 -12.798 1.00 93.88 92 ASN A N 1
ATOM 718 C CA . ASN A 1 92 ? -4.284 0.274 -13.971 1.00 93.88 92 ASN A CA 1
ATOM 719 C C . ASN A 1 92 ? -2.902 -0.361 -13.717 1.00 93.88 92 ASN A C 1
ATOM 721 O O . ASN A 1 92 ? -1.964 -0.098 -14.476 1.00 93.88 92 ASN A O 1
ATOM 725 N N . ALA A 1 93 ? -2.738 -1.172 -12.663 1.00 92.38 93 ALA A N 1
ATOM 726 C CA . ALA A 1 93 ? -1.447 -1.753 -12.277 1.00 92.38 93 ALA A CA 1
ATOM 727 C C . ALA A 1 93 ? -0.767 -2.526 -13.421 1.00 92.38 93 ALA A C 1
ATOM 729 O O . ALA A 1 93 ? 0.410 -2.293 -13.716 1.00 92.38 93 ALA A O 1
ATOM 730 N N . ILE A 1 94 ? -1.516 -3.392 -14.112 1.00 92.12 94 ILE A N 1
ATOM 731 C CA . ILE A 1 94 ? -0.996 -4.226 -15.205 1.00 92.12 94 ILE A CA 1
ATOM 732 C C . ILE A 1 94 ? -0.524 -3.370 -16.385 1.00 92.12 94 ILE A C 1
ATOM 734 O O . ILE A 1 94 ? 0.561 -3.592 -16.928 1.00 92.12 94 ILE A O 1
ATOM 738 N N . ASP A 1 95 ? -1.292 -2.350 -16.765 1.00 92.31 95 ASP A N 1
ATOM 739 C CA . ASP A 1 95 ? -0.936 -1.477 -17.885 1.00 92.31 95 ASP A CA 1
ATOM 740 C C . ASP A 1 95 ? 0.289 -0.614 -17.572 1.00 92.31 95 ASP A C 1
ATOM 742 O O . ASP A 1 95 ? 1.182 -0.460 -18.417 1.00 92.31 95 ASP A O 1
ATOM 746 N N . LEU A 1 96 ? 0.396 -0.120 -16.335 1.00 92.06 96 LEU A N 1
ATOM 747 C CA . LEU A 1 96 ? 1.588 0.578 -15.855 1.00 92.06 96 LEU A CA 1
ATOM 748 C C . LEU A 1 96 ? 2.825 -0.329 -15.894 1.00 92.06 96 LEU A C 1
ATOM 750 O O . LEU A 1 96 ? 3.883 0.109 -16.357 1.00 92.06 96 LEU A O 1
ATOM 754 N N . MET A 1 97 ? 2.702 -1.592 -15.468 1.00 90.19 97 MET A N 1
ATOM 755 C CA . MET A 1 97 ? 3.802 -2.561 -15.534 1.00 90.19 97 MET A CA 1
ATOM 756 C C . MET A 1 97 ? 4.208 -2.866 -16.971 1.00 90.19 97 MET A C 1
ATOM 758 O O . MET A 1 97 ? 5.391 -2.773 -17.301 1.00 90.19 97 MET A O 1
ATOM 762 N N . ARG A 1 98 ? 3.247 -3.129 -17.864 1.00 89.12 98 ARG A N 1
ATOM 763 C CA . ARG A 1 98 ? 3.514 -3.354 -19.294 1.00 89.12 98 ARG A CA 1
ATOM 764 C C . ARG A 1 98 ? 4.266 -2.180 -19.915 1.00 89.12 98 ARG A C 1
ATOM 766 O O . ARG A 1 98 ? 5.245 -2.390 -20.632 1.00 89.12 98 ARG A O 1
ATOM 773 N N . LYS A 1 99 ? 3.847 -0.943 -19.625 1.00 87.31 99 LYS A N 1
ATOM 774 C CA . LYS A 1 99 ? 4.525 0.270 -20.106 1.00 87.31 99 LYS A CA 1
ATOM 775 C C . LYS A 1 99 ? 5.955 0.364 -19.567 1.00 87.31 99 LYS A C 1
ATOM 777 O O . LYS A 1 99 ? 6.874 0.679 -20.323 1.00 87.31 99 LYS A O 1
ATOM 782 N N . LYS A 1 100 ? 6.155 0.062 -18.281 1.00 85.25 100 LYS A N 1
ATOM 783 C CA . LYS A 1 100 ? 7.466 0.145 -17.625 1.00 85.25 100 LYS A CA 1
ATOM 784 C C . LYS A 1 100 ? 8.448 -0.910 -18.139 1.00 85.25 100 LYS A C 1
ATOM 786 O O . LYS A 1 100 ? 9.592 -0.563 -18.417 1.00 85.25 100 LYS A O 1
ATOM 791 N N . ILE A 1 101 ? 7.992 -2.150 -18.318 1.00 83.50 101 ILE A N 1
ATOM 792 C CA . ILE A 1 101 ? 8.779 -3.265 -18.865 1.00 83.50 101 ILE A CA 1
ATOM 793 C C . ILE A 1 101 ? 9.190 -2.955 -20.310 1.00 83.50 101 ILE A C 1
ATOM 795 O O . ILE A 1 101 ? 10.379 -2.967 -20.627 1.00 83.50 101 ILE A O 1
ATOM 799 N N . LYS A 1 102 ? 8.240 -2.566 -21.177 1.00 78.69 102 LYS A N 1
ATOM 800 C CA . LYS A 1 102 ? 8.530 -2.217 -22.582 1.00 78.69 102 LYS A CA 1
ATOM 801 C C . LYS A 1 102 ? 9.597 -1.126 -22.717 1.00 78.69 102 LYS A C 1
ATOM 803 O O . LYS A 1 102 ? 10.461 -1.234 -23.581 1.00 78.69 102 LYS A O 1
ATOM 808 N N . GLY A 1 103 ? 9.550 -0.103 -21.862 1.00 72.88 103 GLY A N 1
ATOM 809 C CA . GLY A 1 103 ? 10.536 0.982 -21.859 1.00 72.88 103 GLY A CA 1
ATOM 810 C C . GLY A 1 103 ? 11.907 0.602 -21.289 1.00 72.88 103 GLY A C 1
ATOM 811 O O . GLY A 1 103 ? 12.863 1.346 -21.481 1.00 72.88 103 GLY A O 1
ATOM 812 N N . ARG A 1 104 ? 12.020 -0.527 -20.580 1.00 71.19 104 ARG A N 1
ATOM 813 C CA . ARG A 1 104 ? 13.264 -0.966 -19.933 1.00 71.19 104 ARG A CA 1
ATOM 814 C C . ARG A 1 104 ? 14.088 -1.933 -20.768 1.00 71.19 104 ARG A C 1
ATOM 816 O O . ARG A 1 104 ? 15.306 -1.794 -20.821 1.00 71.19 104 ARG A O 1
ATOM 823 N N . HIS A 1 105 ? 13.425 -2.868 -21.441 1.00 67.25 105 HIS A N 1
ATOM 824 C CA . HIS A 1 105 ? 14.108 -3.864 -22.266 1.00 67.25 105 HIS A CA 1
ATOM 825 C C . HIS A 1 105 ? 14.717 -3.283 -23.539 1.00 67.25 105 HIS A C 1
ATOM 827 O O . HIS A 1 105 ? 15.512 -3.965 -24.172 1.00 67.25 105 HIS A O 1
ATOM 833 N N . LYS A 1 106 ? 14.369 -2.048 -23.919 1.00 65.88 106 LYS A N 1
ATOM 834 C CA . LYS A 1 106 ? 14.862 -1.408 -25.140 1.00 65.88 106 LYS A CA 1
ATOM 835 C C . LYS A 1 106 ? 15.753 -0.207 -24.832 1.00 65.88 106 LYS A C 1
ATOM 837 O O . LYS A 1 106 ? 15.470 0.576 -23.925 1.00 65.88 106 LYS A O 1
ATOM 842 N N . ASP A 1 107 ? 16.859 -0.072 -25.555 1.00 68.75 107 ASP A N 1
ATOM 843 C CA . ASP A 1 107 ? 17.676 1.141 -25.552 1.00 68.75 107 ASP A CA 1
ATOM 844 C C . ASP A 1 107 ? 17.012 2.281 -26.343 1.00 68.75 107 ASP A C 1
ATOM 846 O O . ASP A 1 107 ? 15.931 2.130 -26.915 1.00 68.75 107 ASP A O 1
ATOM 850 N N . LYS A 1 108 ? 17.662 3.449 -26.360 1.00 70.50 108 LYS A N 1
ATOM 851 C CA . LYS A 1 108 ? 17.203 4.633 -27.105 1.00 70.50 108 LYS A CA 1
ATOM 852 C C . LYS A 1 108 ? 17.088 4.405 -28.623 1.00 70.50 108 LYS A C 1
ATOM 854 O O . LYS A 1 108 ? 16.436 5.196 -29.292 1.00 70.50 108 LYS A O 1
ATOM 859 N N . ASN A 1 109 ? 17.691 3.334 -29.140 1.00 73.62 109 ASN A N 1
ATOM 860 C CA . ASN A 1 109 ? 17.703 2.945 -30.547 1.00 73.62 109 ASN A CA 1
ATOM 861 C C . ASN A 1 109 ? 16.752 1.761 -30.830 1.00 73.62 109 ASN A C 1
ATOM 863 O O . ASN A 1 109 ? 16.670 1.297 -31.962 1.00 73.62 109 ASN A O 1
ATOM 867 N N . GLY A 1 110 ? 16.022 1.272 -29.819 1.00 71.38 110 GLY A N 1
ATOM 868 C CA . GLY A 1 110 ? 15.079 0.162 -29.939 1.00 71.38 110 GLY A CA 1
ATOM 869 C C . GLY A 1 110 ? 15.687 -1.238 -29.796 1.00 71.38 110 GLY A C 1
ATOM 870 O O . GLY A 1 110 ? 14.932 -2.212 -29.878 1.00 71.38 110 GLY A O 1
ATOM 871 N N . ASN A 1 111 ? 16.994 -1.360 -29.541 1.00 70.69 111 ASN A N 1
ATOM 872 C CA . ASN A 1 111 ? 17.667 -2.650 -29.376 1.00 70.69 111 ASN A CA 1
ATOM 873 C C . ASN A 1 111 ? 17.409 -3.237 -27.991 1.00 70.69 111 ASN A C 1
ATOM 875 O O . ASN A 1 111 ? 17.283 -2.504 -27.008 1.00 70.69 111 ASN A O 1
ATOM 879 N N . TRP A 1 112 ? 17.376 -4.566 -27.905 1.00 62.03 112 TRP A N 1
ATOM 880 C CA . TRP A 1 112 ? 17.211 -5.266 -26.635 1.00 62.03 112 TRP A CA 1
ATOM 881 C C . TRP A 1 112 ? 18.448 -5.085 -25.749 1.00 62.03 112 TRP A C 1
ATOM 883 O O . TRP A 1 112 ? 19.565 -5.355 -26.186 1.00 62.03 112 TRP A O 1
ATOM 893 N N . LYS A 1 113 ? 18.261 -4.635 -24.505 1.00 62.62 113 LYS A N 1
ATOM 894 C CA . LYS A 1 113 ? 19.358 -4.479 -23.543 1.00 62.62 113 LYS A CA 1
ATOM 895 C C . LYS A 1 113 ? 19.686 -5.830 -22.894 1.00 62.62 113 LYS A C 1
ATOM 897 O O . LYS A 1 113 ? 18.813 -6.365 -22.205 1.00 62.62 113 LYS A O 1
ATOM 902 N N . PRO A 1 114 ? 20.903 -6.380 -23.063 1.00 53.50 114 PRO A N 1
ATOM 903 C CA . PRO A 1 114 ? 21.337 -7.532 -22.277 1.00 53.50 114 PRO A CA 1
ATOM 904 C C . PRO A 1 114 ? 21.464 -7.142 -20.790 1.00 53.50 114 PRO A C 1
ATOM 906 O O . PRO A 1 114 ? 21.825 -6.008 -20.479 1.00 53.50 114 PRO A O 1
ATOM 909 N N . ASN A 1 115 ? 21.152 -8.073 -19.883 1.00 58.44 115 ASN A N 1
ATOM 910 C CA . ASN A 1 115 ? 21.269 -7.940 -18.417 1.00 58.44 115 ASN A CA 1
ATOM 911 C C . ASN A 1 115 ? 20.418 -6.828 -17.769 1.00 58.44 115 ASN A C 1
ATOM 913 O O . ASN A 1 115 ? 20.884 -6.091 -16.904 1.00 58.44 115 ASN A O 1
ATOM 917 N N . ASN A 1 116 ? 19.148 -6.705 -18.162 1.00 68.88 116 ASN A N 1
ATOM 918 C CA . ASN A 1 116 ? 18.190 -5.791 -17.528 1.00 68.88 116 ASN A CA 1
ATOM 919 C C . ASN A 1 116 ? 17.409 -6.479 -16.389 1.00 68.88 116 ASN A C 1
ATOM 921 O O . ASN A 1 116 ? 16.176 -6.479 -16.369 1.00 68.88 116 ASN A O 1
ATOM 925 N N . GLU A 1 117 ? 18.134 -7.103 -15.467 1.00 77.06 117 GLU A N 1
ATOM 926 C CA . GLU A 1 117 ? 17.558 -7.595 -14.218 1.00 77.06 117 GLU A CA 1
ATOM 927 C C . GLU A 1 117 ? 17.293 -6.396 -13.296 1.00 77.06 117 GLU A C 1
ATOM 929 O O . GLU A 1 117 ? 18.009 -5.396 -13.315 1.00 77.06 117 GLU A O 1
ATOM 934 N N . SER A 1 118 ? 16.195 -6.430 -12.549 1.00 85.25 118 SER A N 1
ATOM 935 C CA . SER A 1 118 ? 15.893 -5.414 -11.542 1.00 85.25 118 SER A CA 1
ATOM 936 C C . SER A 1 118 ? 15.378 -6.116 -10.305 1.00 85.25 118 SER A C 1
ATOM 938 O O . SER A 1 118 ? 14.462 -6.934 -10.398 1.00 85.25 118 SER A O 1
ATOM 940 N N . LEU A 1 119 ? 15.923 -5.754 -9.154 1.00 90.75 119 LEU A N 1
ATOM 941 C CA . LEU A 1 119 ? 15.447 -6.231 -7.870 1.00 90.75 119 LEU A CA 1
ATOM 942 C C . LEU A 1 119 ? 14.215 -5.421 -7.467 1.00 90.75 119 LEU A C 1
ATOM 944 O O . LEU A 1 119 ? 14.229 -4.187 -7.440 1.00 90.75 119 LEU A O 1
ATOM 948 N N . ILE A 1 120 ? 13.124 -6.130 -7.183 1.00 92.12 120 ILE A N 1
ATOM 949 C CA . ILE A 1 120 ? 11.847 -5.535 -6.795 1.00 92.12 120 ILE A CA 1
ATOM 950 C C . ILE A 1 120 ? 11.536 -5.953 -5.364 1.00 92.12 120 ILE A C 1
ATOM 952 O O . ILE A 1 120 ? 11.375 -7.136 -5.076 1.00 92.12 120 ILE A O 1
ATOM 956 N N . TYR A 1 121 ? 11.403 -4.966 -4.486 1.00 94.62 121 TYR A N 1
ATOM 957 C CA . TYR A 1 121 ? 10.840 -5.151 -3.161 1.00 94.62 121 TYR A CA 1
ATOM 958 C C . TYR A 1 121 ? 9.314 -5.179 -3.267 1.00 94.62 121 TYR A C 1
ATOM 960 O O . TYR A 1 121 ? 8.678 -4.189 -3.654 1.00 94.62 121 TYR A O 1
ATOM 968 N N . MET A 1 122 ? 8.727 -6.323 -2.936 1.00 93.75 122 MET A N 1
ATOM 969 C CA . MET A 1 122 ? 7.290 -6.539 -3.030 1.00 93.75 122 MET A CA 1
ATOM 970 C C . MET A 1 122 ? 6.576 -6.000 -1.786 1.00 93.75 122 MET A C 1
ATOM 972 O O . MET A 1 122 ? 6.893 -6.386 -0.668 1.00 93.75 122 MET A O 1
ATOM 976 N N . SER A 1 123 ? 5.590 -5.134 -2.007 1.00 92.62 123 SER A N 1
ATOM 977 C CA . SER A 1 123 ? 4.597 -4.669 -1.038 1.00 92.62 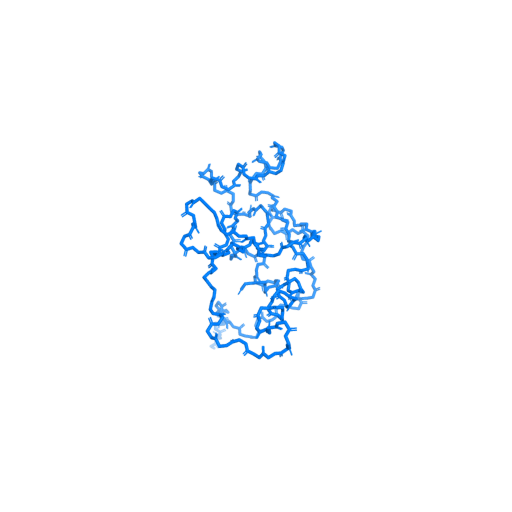123 SER A CA 1
ATOM 978 C C . SER A 1 123 ? 5.176 -4.090 0.259 1.00 92.62 123 SER A C 1
ATOM 980 O O . SER A 1 123 ? 4.938 -4.574 1.358 1.00 92.62 123 SER A O 1
ATOM 982 N N . SER A 1 124 ? 5.932 -2.997 0.139 1.00 93.00 124 SER A N 1
ATOM 983 C CA . SER A 1 124 ? 6.555 -2.307 1.277 1.00 93.00 124 SER A CA 1
ATOM 984 C C . SER A 1 124 ? 5.585 -1.590 2.223 1.00 93.00 124 SER A C 1
ATOM 986 O O . SER A 1 124 ? 5.985 -1.221 3.324 1.00 93.00 124 SER A O 1
ATOM 988 N N . VAL A 1 125 ? 4.342 -1.324 1.814 1.00 93.38 125 VAL A N 1
ATOM 989 C CA . VAL A 1 125 ? 3.341 -0.595 2.629 1.00 93.38 125 VAL A CA 1
ATOM 990 C C . VAL A 1 125 ? 1.939 -1.207 2.528 1.00 93.38 125 VAL A C 1
ATOM 992 O O . VAL A 1 125 ? 0.930 -0.555 2.791 1.00 93.38 125 VAL A O 1
ATOM 995 N N . THR A 1 126 ? 1.855 -2.464 2.110 1.00 92.44 126 THR A N 1
ATOM 996 C CA . THR A 1 126 ? 0.615 -3.242 2.024 1.00 92.44 126 THR A CA 1
ATOM 997 C C . THR A 1 126 ? 0.971 -4.727 2.050 1.00 92.44 126 THR A C 1
ATOM 999 O O . THR A 1 126 ? 2.145 -5.069 2.093 1.00 92.44 126 THR A O 1
ATOM 1002 N N . ASP A 1 127 ? -0.020 -5.608 2.006 1.00 93.62 127 ASP A N 1
ATOM 1003 C CA . ASP A 1 127 ? 0.214 -7.029 1.765 1.00 93.62 127 ASP A CA 1
ATOM 1004 C C . ASP A 1 127 ? -0.148 -7.371 0.302 1.00 93.62 127 ASP A C 1
ATOM 1006 O O . ASP A 1 127 ? -1.187 -6.894 -0.178 1.00 93.62 127 ASP A O 1
ATOM 1010 N N . PRO A 1 128 ? 0.694 -8.128 -0.436 1.00 93.69 128 PRO A N 1
ATOM 1011 C CA . PRO A 1 128 ? 0.403 -8.523 -1.816 1.00 93.69 128 PRO A CA 1
ATOM 1012 C C . PRO A 1 128 ? -0.679 -9.605 -1.902 1.00 93.69 128 PRO A C 1
ATOM 1014 O O . PRO A 1 128 ? -1.458 -9.606 -2.843 1.00 93.69 128 PRO A O 1
ATOM 1017 N N . TYR A 1 129 ? -0.783 -10.480 -0.904 1.00 92.69 129 TYR A N 1
ATOM 1018 C CA . TYR A 1 129 ? -1.598 -11.695 -0.936 1.00 92.69 129 TYR A CA 1
ATOM 1019 C C . TYR A 1 129 ? -2.860 -11.563 -0.085 1.00 92.69 129 TYR A C 1
ATOM 1021 O O . TYR A 1 129 ? -3.316 -12.503 0.573 1.00 92.69 129 TYR A O 1
ATOM 1029 N N . GLN A 1 130 ? -3.458 -10.375 -0.107 1.00 93.75 130 GLN A N 1
ATOM 1030 C CA . GLN A 1 130 ? -4.734 -10.142 0.553 1.00 93.75 130 GLN A CA 1
ATOM 1031 C C . GLN A 1 130 ? -5.818 -11.055 -0.036 1.00 93.75 130 GLN A C 1
ATOM 1033 O O . GLN A 1 130 ? -5.731 -11.435 -1.200 1.00 93.75 130 GLN A O 1
ATOM 1038 N N . PRO A 1 131 ? -6.915 -11.351 0.684 1.00 93.38 131 PRO A N 1
ATOM 1039 C CA . PRO A 1 131 ? -7.970 -12.227 0.167 1.00 93.38 131 PRO A CA 1
ATOM 1040 C C . PRO A 1 131 ? -8.582 -11.769 -1.171 1.00 93.38 131 PRO A C 1
ATOM 1042 O O . PRO A 1 131 ? -9.176 -12.580 -1.882 1.00 93.38 131 PRO A O 1
ATOM 1045 N N . ILE A 1 132 ? -8.440 -10.482 -1.523 1.00 92.25 132 ILE A N 1
ATOM 1046 C CA . ILE A 1 132 ? -8.847 -9.942 -2.826 1.00 92.25 132 ILE A CA 1
ATOM 1047 C C . ILE A 1 132 ? -8.030 -10.499 -3.992 1.00 92.25 132 ILE A C 1
ATOM 1049 O O . ILE A 1 132 ? -8.553 -10.605 -5.098 1.00 92.25 132 ILE A O 1
ATOM 1053 N N . GLU A 1 133 ? -6.777 -10.864 -3.738 1.00 92.88 133 GLU A N 1
ATOM 1054 C CA . GLU A 1 133 ? -5.799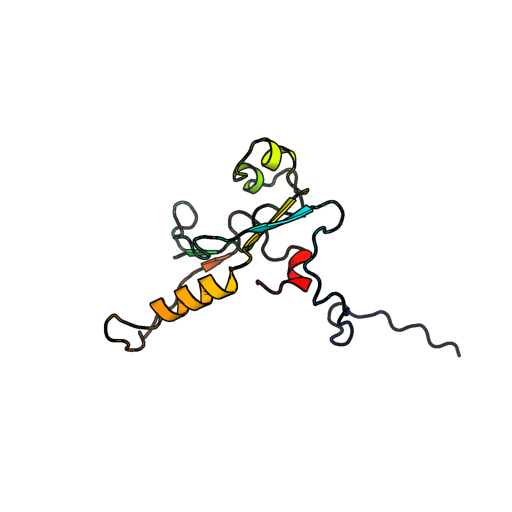 -11.259 -4.745 1.00 92.88 133 GLU A CA 1
ATOM 1055 C C . GLU A 1 133 ? -6.279 -12.472 -5.537 1.00 92.88 133 GLU A C 1
ATOM 1057 O O . GLU A 1 133 ? -6.224 -12.470 -6.760 1.00 92.88 133 GLU A O 1
ATOM 1062 N N . ARG A 1 134 ? -6.940 -13.426 -4.866 1.00 90.31 134 ARG A N 1
ATOM 1063 C CA . ARG A 1 134 ? -7.581 -14.588 -5.507 1.00 90.31 134 ARG A CA 1
ATOM 1064 C C . ARG A 1 134 ? -8.545 -14.214 -6.645 1.00 90.31 134 ARG A C 1
ATOM 1066 O O . ARG A 1 134 ? -8.851 -15.057 -7.480 1.00 90.31 134 ARG A O 1
ATOM 1073 N N . ARG A 1 135 ? -9.104 -13.001 -6.634 1.00 89.38 135 ARG A N 1
ATOM 1074 C CA . ARG A 1 135 ? -10.040 -12.523 -7.662 1.00 89.38 135 ARG A CA 1
ATOM 1075 C C . ARG A 1 135 ? -9.389 -11.599 -8.683 1.00 89.38 135 ARG A C 1
ATOM 1077 O O . ARG A 1 135 ? -9.906 -11.509 -9.789 1.00 89.38 135 ARG A O 1
ATOM 1084 N N . LEU A 1 136 ? -8.363 -10.845 -8.288 1.00 90.44 136 LEU A N 1
ATOM 1085 C CA . LEU A 1 136 ? -7.785 -9.790 -9.123 1.00 90.44 136 LEU A CA 1
ATOM 1086 C C . LEU A 1 136 ? -6.501 -10.201 -9.837 1.00 90.44 136 LEU A C 1
ATOM 1088 O O . LEU A 1 136 ? -6.210 -9.601 -10.869 1.00 90.44 136 LEU A O 1
ATOM 109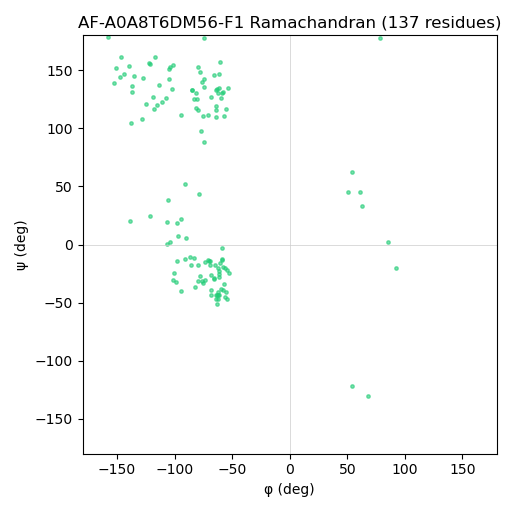2 N N . GLU A 1 137 ? -5.774 -11.190 -9.312 1.00 90.94 137 GLU A N 1
ATOM 1093 C CA . GLU A 1 137 ? -4.570 -11.759 -9.932 1.00 90.94 137 GLU A CA 1
ATOM 1094 C C . GLU A 1 137 ? -3.556 -10.671 -10.356 1.00 90.94 137 GLU A C 1
ATOM 1096 O O . GLU A 1 137 ? -3.042 -10.648 -11.477 1.00 90.94 137 GLU A O 1
ATOM 1101 N N . LEU A 1 138 ? -3.313 -9.705 -9.461 1.00 88.94 138 LEU A N 1
ATOM 1102 C CA . LEU A 1 138 ? -2.331 -8.636 -9.636 1.00 88.94 138 LEU A CA 1
ATOM 1103 C C . LEU A 1 138 ? -0.917 -9.048 -9.198 1.00 88.94 138 LEU A C 1
ATOM 1105 O O . LEU A 1 138 ? 0.038 -8.365 -9.591 1.00 88.94 138 LEU A O 1
ATOM 1109 N N . THR A 1 139 ? -0.778 -10.115 -8.404 1.00 86.31 139 THR A N 1
ATOM 1110 C CA . THR A 1 139 ? 0.493 -10.680 -7.917 1.00 86.31 139 THR A CA 1
ATOM 1111 C C . THR A 1 139 ? 0.516 -12.194 -8.030 1.00 86.31 139 THR A C 1
ATOM 1113 O O . THR A 1 139 ? 1.464 -12.694 -8.671 1.00 86.31 139 THR A O 1
#

Mean predicted aligned error: 9.47 Å